Protein AF-A0A2J8NVK6-F1 (afdb_monomer)

Mean predicted aligned error: 13.84 Å

Nearest PDB structures (foldseek):
  6erq-assembly2_G  TM=9.188E-01  e=1.851E-12  Homo sapiens
  3tq6-assembly1_A  TM=9.847E-01  e=1.702E-11  Homo sapiens
  5jgh-assembly1_A  TM=8.812E-01  e=1.160E-02  Saccharomyces cerevisiae S288C
  2gzk-assembly1_A  TM=8.524E-01  e=2.021E-02  unclassified
  2yrq-assembly1_A  TM=7.818E-01  e=1.396E-02  Homo sapiens

Organism: Pan troglodytes (NCBI:txid9598)

Secondary structure (DSSP, 8-state):
--------------------------------------HHHHSPPPPPPHHHHHHHHHHHHHHHH-TTS-HHHHHHHHHHHHHHS-HHHHHHHHHHHHHHHHHHHHHHHHHHHTS-HHHHHHHHHHHHHHHHHHHHHHHHHHHHHHHHHHHHTT--

Sequence (156 aa):
MWGVLSALGRSGAELCTGCGSRLRSPFSFVYLPRWFSSVLASCPKKPVSSYLRFSKEQLPIFKAQNPDAKTTELIRRIAQRWRELPDSKKKIYQDAYRAEWQVYKEEISRFKEQLTPSQIMSLEKEIMDKHLKRKAMTKKKVRKAEDCKGKLEKSV

Foldseek 3Di:
DDDDDDDDDDDDPPDPPDDDDDPPDPDDPPPPPPDPPQLLVVAQDQDDALLRVQLVVCQVVLCVVPVPDDSVVSSVVSVVVVVVDDVVVSVVSHVVNVVVRVVNVVRNVVSVVPDDPVSVVSNVVVVVVVVVVVVVVVVVVVVVVVVVVVVVVVVD

Solvent-accessible surface area (backbone atoms only — not comparable to full-atom values): 9770 Å² total; per-residue (Å²): 135,90,76,87,83,82,91,81,86,80,92,77,89,76,77,84,83,82,77,80,93,72,85,75,73,93,76,72,88,71,77,71,74,92,71,78,82,49,67,67,77,74,48,77,71,82,70,64,50,38,66,57,48,52,47,64,64,46,48,60,58,52,37,72,79,34,74,88,56,56,66,71,58,53,52,52,53,48,54,50,53,57,69,74,47,55,65,75,64,52,44,55,36,44,52,55,30,54,55,47,46,54,55,46,52,54,51,45,49,56,54,54,73,73,47,52,73,68,54,49,53,51,36,53,49,54,51,50,53,53,48,53,51,51,52,53,53,51,51,52,52,50,51,52,51,52,55,54,49,60,50,58,69,72,74,111

Radius of gyration: 29.25 Å; Cα contacts (8 Å, |Δi|>4): 48; chains: 1; bounding box: 72×67×62 Å

Structure (mmCIF, N/CA/C/O backbone):
data_AF-A0A2J8NVK6-F1
#
_entry.id   AF-A0A2J8NVK6-F1
#
loop_
_atom_site.group_PDB
_atom_site.id
_atom_site.t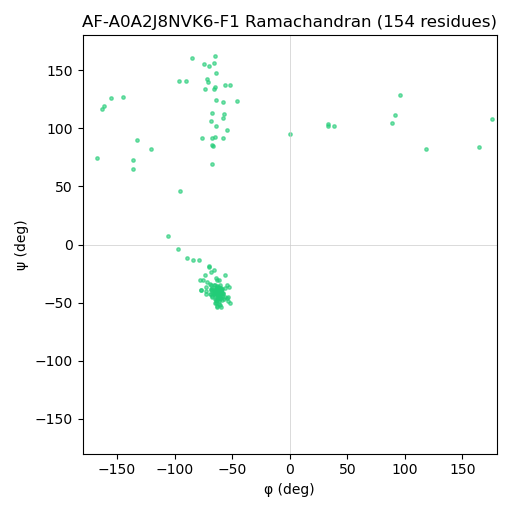ype_symbol
_atom_site.label_atom_id
_atom_site.label_alt_id
_atom_site.label_comp_id
_atom_site.label_asym_id
_atom_site.label_entity_id
_atom_site.label_seq_id
_atom_site.pdbx_PDB_ins_code
_atom_site.Cartn_x
_atom_site.Cartn_y
_atom_site.Cartn_z
_atom_site.occupancy
_atom_site.B_iso_or_equiv
_atom_site.auth_seq_id
_atom_site.auth_comp_id
_atom_site.auth_asym_id
_atom_site.auth_atom_id
_atom_site.pdbx_PDB_model_num
ATOM 1 N N . MET A 1 1 ? -54.643 23.877 -4.066 1.00 36.56 1 MET A N 1
ATOM 2 C CA . MET A 1 1 ? -55.751 23.692 -5.026 1.00 36.56 1 MET A CA 1
ATOM 3 C C . MET A 1 1 ? -55.148 23.636 -6.417 1.00 36.56 1 MET A C 1
ATOM 5 O O . MET A 1 1 ? -54.342 24.494 -6.742 1.00 36.56 1 MET A O 1
ATOM 9 N N . TRP A 1 2 ? -55.431 22.559 -7.143 1.00 32.59 2 TRP A N 1
ATOM 10 C CA . TRP A 1 2 ? -54.916 22.266 -8.481 1.00 32.59 2 TRP A CA 1
ATOM 11 C C . TRP A 1 2 ? -55.496 23.201 -9.551 1.00 32.59 2 TRP A C 1
ATOM 13 O O . TRP A 1 2 ? -56.629 23.651 -9.423 1.00 32.59 2 TRP A O 1
ATOM 23 N N . GLY A 1 3 ? -54.740 23.389 -10.630 1.00 39.84 3 GLY A N 1
ATOM 24 C CA . GLY A 1 3 ? -55.185 23.947 -11.912 1.00 39.84 3 GLY A CA 1
ATOM 25 C C . GLY A 1 3 ? -53.944 24.338 -12.711 1.00 39.84 3 GLY A C 1
ATOM 26 O O . GLY A 1 3 ? -53.391 25.405 -12.492 1.00 39.84 3 GLY A O 1
ATOM 27 N N . VAL A 1 4 ? -53.278 23.437 -13.440 1.00 43.78 4 VAL A N 1
ATOM 28 C CA . VAL A 1 4 ? -53.694 22.870 -14.737 1.00 43.78 4 VAL A CA 1
ATOM 29 C C . VAL A 1 4 ? -54.348 23.935 -15.613 1.00 43.78 4 VAL A C 1
ATOM 31 O O . VAL A 1 4 ? -55.513 24.247 -15.422 1.00 43.78 4 VAL A O 1
ATOM 34 N N . LEU A 1 5 ? -53.603 24.448 -16.590 1.00 48.16 5 LEU A N 1
ATOM 35 C CA . LEU A 1 5 ? -53.967 24.295 -17.997 1.00 48.16 5 LEU A CA 1
ATOM 36 C C . LEU A 1 5 ? -52.738 24.599 -18.860 1.00 48.16 5 LEU A C 1
ATOM 38 O O . LEU A 1 5 ? -52.178 25.692 -18.842 1.00 48.16 5 LEU A O 1
ATOM 42 N N . SER A 1 6 ? -52.298 23.581 -19.587 1.00 42.06 6 SER A N 1
ATOM 43 C CA . SER A 1 6 ? -51.327 23.699 -20.664 1.00 42.06 6 SER A CA 1
ATOM 44 C C . SER A 1 6 ? -52.025 24.075 -21.972 1.00 42.06 6 SER A C 1
ATOM 46 O O . SER A 1 6 ? -53.191 23.748 -22.170 1.00 42.06 6 SER A O 1
ATOM 48 N N . ALA A 1 7 ? -51.203 24.597 -22.884 1.00 42.28 7 ALA A N 1
ATOM 49 C CA . ALA A 1 7 ? -51.318 24.530 -24.342 1.00 42.28 7 ALA A CA 1
ATOM 50 C C . ALA A 1 7 ? -52.065 25.660 -25.069 1.00 42.28 7 ALA A C 1
ATOM 52 O O . ALA A 1 7 ? -53.282 25.774 -25.020 1.00 42.28 7 ALA A O 1
ATOM 53 N N . LEU A 1 8 ? -51.265 26.422 -25.824 1.00 48.34 8 LEU A N 1
ATOM 54 C CA . LEU A 1 8 ? -51.383 26.827 -27.238 1.00 48.34 8 LEU A CA 1
ATOM 55 C C . LEU A 1 8 ? -50.197 27.796 -27.436 1.00 48.34 8 LEU A C 1
ATOM 57 O O . LEU A 1 8 ? -50.101 28.798 -26.749 1.00 48.34 8 LEU A O 1
ATOM 61 N N . GLY A 1 9 ? -49.126 27.453 -28.147 1.00 36.62 9 GLY A N 1
ATOM 62 C CA . GLY A 1 9 ? -49.109 27.333 -29.598 1.00 36.62 9 GLY A CA 1
ATOM 63 C C . GLY A 1 9 ? -48.592 28.645 -30.213 1.00 36.62 9 GLY A C 1
ATOM 64 O O . GLY A 1 9 ? -49.149 29.697 -29.942 1.00 36.62 9 GLY A O 1
ATOM 65 N N . ARG A 1 10 ? -47.587 28.528 -31.097 1.00 41.62 10 ARG A N 1
ATOM 66 C CA . ARG A 1 10 ? -47.019 29.541 -32.021 1.00 41.62 10 ARG A CA 1
ATOM 67 C C . ARG A 1 10 ? -45.870 30.427 -31.518 1.00 41.62 10 ARG A C 1
ATOM 69 O O . ARG A 1 10 ? -46.051 31.420 -30.834 1.00 41.62 10 ARG A O 1
ATOM 76 N N . SER A 1 11 ? -44.678 30.074 -32.009 1.00 48.62 11 SER A N 1
ATOM 77 C CA . SER A 1 11 ? -43.903 30.884 -32.966 1.00 48.62 11 SER A CA 1
ATOM 78 C C . SER A 1 11 ? -44.045 32.402 -32.833 1.00 48.62 11 SER A C 1
ATOM 80 O O . SER A 1 11 ? -44.980 32.991 -33.370 1.00 48.62 11 SER A O 1
ATOM 82 N N . GLY A 1 12 ? -43.024 33.022 -32.254 1.00 39.31 12 GLY A N 1
ATOM 83 C CA . GLY A 1 12 ? -42.809 34.460 -32.298 1.00 39.31 12 GLY A CA 1
ATOM 84 C C . GLY A 1 12 ? -41.403 34.768 -31.814 1.00 39.31 12 GLY A C 1
ATOM 85 O O . GLY A 1 12 ? -41.216 35.176 -30.674 1.00 39.31 12 GLY A O 1
ATOM 86 N N . ALA A 1 13 ? -40.403 34.494 -32.655 1.00 44.81 13 ALA A N 1
ATOM 87 C CA . ALA A 1 13 ? -39.076 35.066 -32.485 1.00 44.81 13 ALA A CA 1
ATOM 88 C C . ALA A 1 13 ? -39.189 36.576 -32.741 1.00 44.81 13 ALA A C 1
ATOM 90 O O . ALA A 1 13 ? -39.015 37.040 -33.864 1.00 44.81 13 ALA A O 1
ATOM 91 N N . GLU A 1 14 ? -39.547 37.325 -31.701 1.00 42.19 14 GLU A N 1
ATOM 92 C CA . GLU A 1 14 ? -39.380 38.773 -31.660 1.00 42.19 14 GLU A CA 1
ATOM 93 C C . GLU A 1 14 ? -37.880 39.064 -31.593 1.00 42.19 14 GLU A C 1
ATOM 95 O O . GLU A 1 14 ? -37.183 38.813 -30.606 1.00 42.19 14 GLU A O 1
ATOM 100 N N . LEU A 1 15 ? -37.380 39.525 -32.733 1.00 42.91 15 LEU A N 1
ATOM 101 C CA . LEU A 1 15 ? -36.052 40.065 -32.926 1.00 42.91 15 LEU A CA 1
ATOM 102 C C . LEU A 1 15 ? -35.924 41.345 -32.095 1.00 42.91 15 LEU A C 1
ATOM 104 O O . LEU A 1 15 ? -36.359 42.411 -32.521 1.00 42.91 15 LEU A O 1
ATOM 108 N N . CYS A 1 16 ? -35.261 41.269 -30.942 1.00 35.62 16 CYS A N 1
ATOM 109 C CA . CYS A 1 16 ? -34.697 42.461 -30.315 1.00 35.62 16 CYS A CA 1
ATOM 110 C C . CYS A 1 16 ? -33.547 42.978 -31.190 1.00 35.62 16 CYS A C 1
ATOM 112 O O . CYS A 1 16 ? -32.392 42.566 -31.063 1.00 35.62 16 CYS A O 1
ATOM 114 N N . THR A 1 17 ? -33.875 43.890 -32.101 1.00 46.19 17 THR A N 1
ATOM 115 C CA . THR A 1 17 ? -32.910 44.747 -32.781 1.00 46.19 17 THR A CA 1
ATOM 116 C C . THR A 1 17 ? -32.312 45.721 -31.771 1.00 46.19 17 THR A C 1
ATOM 118 O O . THR A 1 17 ? -33.001 46.611 -31.281 1.00 46.19 17 THR A O 1
ATOM 121 N N . GLY A 1 18 ? -31.015 45.575 -31.496 1.00 39.72 18 GLY A N 1
ATOM 122 C CA . GLY A 1 18 ? -30.203 46.650 -30.926 1.00 39.72 18 GLY A CA 1
ATOM 123 C C . GLY A 1 18 ? -29.585 46.363 -29.562 1.00 39.72 18 GLY A C 1
ATOM 124 O O . GLY A 1 18 ? -30.050 46.870 -28.552 1.00 39.72 18 GLY A O 1
ATOM 125 N N . CYS A 1 19 ? -28.448 45.662 -29.542 1.00 39.50 19 CYS A N 1
ATOM 126 C CA . CYS A 1 19 ? -27.320 46.087 -28.710 1.00 39.50 19 CYS A CA 1
ATOM 127 C C . CYS A 1 19 ? -26.012 45.429 -29.173 1.00 39.50 19 CYS A C 1
ATOM 129 O O . CYS A 1 19 ? -25.884 44.208 -29.175 1.00 39.50 19 CYS A O 1
ATOM 131 N N . GLY A 1 20 ? -25.062 46.280 -29.563 1.00 40.84 20 GLY A N 1
ATOM 132 C CA . GLY A 1 20 ? -23.612 46.107 -29.462 1.00 40.84 20 GLY A CA 1
ATOM 133 C C . GLY A 1 20 ? -23.026 44.703 -29.609 1.00 40.84 20 GLY A C 1
ATOM 134 O O . GLY A 1 20 ? -22.950 43.935 -28.654 1.00 40.84 20 GLY A O 1
ATOM 135 N N . SER A 1 21 ? -22.481 44.447 -30.797 1.00 54.09 21 SER A N 1
ATOM 136 C CA . SER A 1 21 ? -21.268 43.660 -31.047 1.00 54.09 21 SER A CA 1
ATOM 137 C C . SER A 1 21 ? -20.565 43.076 -29.807 1.00 54.09 21 SER A C 1
ATOM 139 O O . SER A 1 21 ? -19.666 43.679 -29.220 1.00 54.09 21 SER A O 1
ATOM 141 N N . ARG A 1 22 ? -20.886 41.824 -29.489 1.00 46.31 22 ARG A N 1
ATOM 142 C CA . ARG A 1 22 ? -19.900 40.853 -29.008 1.00 46.31 22 ARG A CA 1
ATOM 143 C C . ARG A 1 22 ? -20.116 39.572 -29.793 1.00 46.31 22 ARG A C 1
ATOM 145 O O . ARG A 1 22 ? -20.905 38.716 -29.410 1.00 46.31 22 ARG A O 1
ATOM 152 N N . LEU A 1 23 ? -19.423 39.475 -30.926 1.00 52.03 23 LEU A N 1
ATOM 153 C CA . LEU A 1 23 ? -19.246 38.223 -31.651 1.00 52.03 23 LEU A CA 1
ATOM 154 C C . LEU A 1 23 ? -18.660 37.199 -30.672 1.00 52.03 23 LEU A C 1
ATOM 156 O O . LEU A 1 23 ? -17.462 37.201 -30.392 1.00 52.03 23 LEU A O 1
ATOM 160 N N . ARG A 1 24 ? -19.505 36.333 -30.109 1.00 51.69 24 ARG A N 1
ATOM 161 C CA . ARG A 1 24 ? -19.035 35.129 -29.435 1.00 51.69 24 ARG A CA 1
ATOM 162 C C . ARG A 1 24 ? -18.655 34.148 -30.532 1.00 51.69 24 ARG A C 1
ATOM 164 O O . ARG A 1 24 ? -19.504 33.431 -31.047 1.00 51.69 24 ARG A O 1
ATOM 171 N N . SER A 1 25 ? -17.381 34.200 -30.915 1.00 50.09 25 SER A N 1
ATOM 172 C CA . SER A 1 25 ? -16.761 33.266 -31.853 1.00 50.09 25 SER A CA 1
ATOM 173 C C . SER A 1 25 ? -17.152 31.819 -31.504 1.00 50.09 25 SER A C 1
ATOM 175 O O . SER A 1 25 ? -16.919 31.396 -30.365 1.00 50.09 25 SER A O 1
ATOM 177 N N . PRO A 1 26 ? -17.742 31.055 -32.440 1.00 63.38 26 PRO A N 1
ATOM 178 C CA . PRO A 1 26 ? -18.121 29.666 -32.236 1.00 63.38 26 PRO A CA 1
ATOM 179 C C . PRO A 1 26 ? -17.030 28.719 -32.761 1.00 63.38 26 PRO A C 1
ATOM 181 O O . PRO A 1 26 ? -17.324 27.774 -33.468 1.00 63.38 26 PRO A O 1
ATOM 184 N N . PHE A 1 27 ? -15.757 28.961 -32.458 1.00 43.25 27 PHE A N 1
ATOM 185 C CA . PHE A 1 27 ? -14.636 28.083 -32.825 1.00 43.25 27 PHE A CA 1
ATOM 186 C C . PHE A 1 27 ? -13.519 28.353 -31.806 1.00 43.25 27 PHE A C 1
ATOM 188 O O . PHE A 1 27 ? -13.165 29.503 -31.589 1.00 43.25 27 PHE A O 1
ATOM 195 N N . SER A 1 28 ? -12.924 27.423 -31.071 1.00 49.72 28 SER A N 1
ATOM 196 C CA . SER A 1 28 ? -12.983 25.972 -31.041 1.00 49.72 28 SER A CA 1
ATOM 197 C C . SER A 1 28 ? -12.847 25.561 -29.574 1.00 49.72 28 SER A C 1
ATOM 199 O O . SER A 1 28 ? -11.873 25.942 -28.918 1.00 49.72 28 SER A O 1
ATOM 201 N N . PHE A 1 29 ? -13.765 24.747 -29.054 1.00 51.19 29 PHE A N 1
ATOM 202 C CA . PHE A 1 29 ? -13.403 23.870 -27.945 1.00 51.19 29 PHE A CA 1
ATOM 203 C C . PHE A 1 29 ? -12.408 22.876 -28.542 1.00 51.19 29 PHE A C 1
ATOM 205 O O . PHE A 1 29 ? -12.799 21.834 -29.064 1.00 51.19 29 PHE A O 1
ATOM 212 N N . VAL A 1 30 ? -11.129 23.269 -28.597 1.00 54.47 30 VAL A N 1
ATOM 213 C CA . VAL A 1 30 ? -10.048 22.346 -28.918 1.00 54.47 30 VAL A CA 1
ATOM 214 C C . VAL A 1 30 ? -10.185 21.282 -27.855 1.00 54.47 30 VAL A C 1
ATOM 216 O O . VAL A 1 30 ? -9.992 21.546 -26.667 1.00 54.47 30 VAL A O 1
ATOM 219 N N . TYR A 1 31 ? -10.636 20.115 -28.287 1.00 61.12 31 TYR A N 1
ATOM 220 C CA . TYR A 1 31 ? -10.645 18.915 -27.491 1.00 61.12 31 TYR A CA 1
ATOM 221 C C . TYR A 1 31 ? -9.188 18.696 -27.097 1.00 61.12 31 TYR A C 1
ATOM 223 O O . TYR A 1 3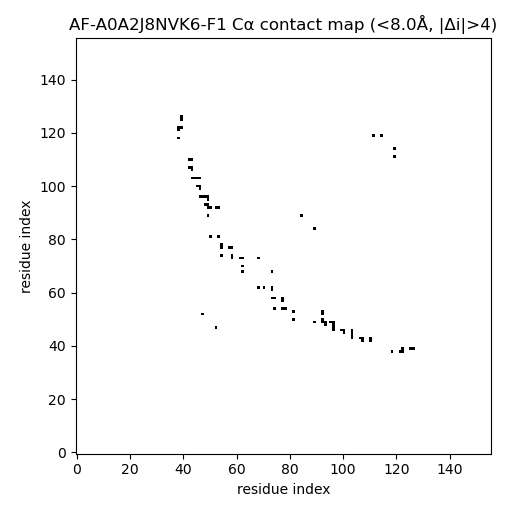1 ? -8.415 18.159 -27.885 1.00 61.12 31 TYR A O 1
ATOM 231 N N . LEU A 1 32 ? -8.777 19.226 -25.938 1.00 50.31 32 LEU A N 1
ATOM 232 C CA . LEU A 1 32 ? -7.454 18.973 -25.394 1.00 50.31 32 LEU A CA 1
ATOM 233 C C . LEU A 1 32 ? -7.376 17.456 -25.271 1.00 50.31 32 LEU A C 1
ATOM 235 O O . LEU A 1 32 ? -8.137 16.883 -24.480 1.00 50.31 32 LEU A O 1
ATOM 239 N N . PRO A 1 33 ? -6.519 16.786 -26.061 1.00 53.06 33 PRO A N 1
ATOM 240 C CA . PRO A 1 33 ? -6.370 15.358 -25.941 1.00 53.06 33 PRO A CA 1
ATOM 241 C C . PRO A 1 33 ? -5.964 15.113 -24.499 1.00 53.06 33 PRO A C 1
ATOM 243 O O . PRO A 1 33 ? -4.975 15.663 -24.008 1.00 53.06 33 PRO A O 1
ATOM 246 N N . ARG A 1 34 ? -6.757 14.310 -23.795 1.00 57.72 34 ARG A N 1
ATOM 247 C CA . ARG A 1 34 ? -6.398 13.762 -22.493 1.00 57.72 34 ARG A CA 1
ATOM 248 C C . ARG A 1 34 ? -5.245 12.782 -22.718 1.00 57.72 34 ARG A C 1
ATOM 250 O O . ARG A 1 34 ? -5.443 11.577 -22.650 1.00 57.72 34 ARG A O 1
ATOM 257 N N . TRP A 1 35 ? -4.070 13.284 -23.080 1.00 56.06 35 TRP A N 1
ATOM 258 C CA . TRP A 1 35 ? -2.951 12.470 -23.532 1.00 56.06 35 TRP A CA 1
ATOM 259 C C . TRP A 1 35 ? -1.650 12.936 -22.897 1.00 56.06 35 TRP A C 1
ATOM 261 O O . TRP A 1 35 ? -0.711 13.377 -23.543 1.00 56.06 35 TRP A O 1
ATOM 271 N N . PHE A 1 36 ? -1.591 12.777 -21.584 1.00 48.97 36 PHE A N 1
ATOM 272 C CA . PHE A 1 36 ? -0.359 12.296 -20.983 1.00 48.97 36 PHE A CA 1
ATOM 273 C C . PHE A 1 36 ? -0.709 11.006 -20.258 1.00 48.97 36 PHE A C 1
ATOM 275 O O . PHE A 1 36 ? -0.984 10.991 -19.059 1.00 48.97 36 PHE A O 1
ATOM 282 N N . SER A 1 37 ? -0.763 9.912 -21.018 1.00 60.97 37 SER A N 1
ATOM 283 C CA . SER A 1 37 ? -0.674 8.573 -20.444 1.00 60.97 37 SER A CA 1
ATOM 284 C C . SER A 1 37 ? 0.726 8.457 -19.848 1.00 60.97 37 SER A C 1
ATOM 286 O O . SER A 1 37 ? 1.687 8.198 -20.568 1.00 60.97 37 SER A O 1
ATOM 288 N N . SER A 1 38 ? 0.882 8.772 -18.560 1.00 75.81 38 SER A N 1
ATOM 289 C CA . SER A 1 38 ? 2.191 8.676 -17.920 1.00 75.81 38 SER A CA 1
ATOM 290 C C . SER A 1 38 ? 2.575 7.207 -17.751 1.00 75.81 38 SER A C 1
ATOM 292 O O . SER A 1 38 ? 1.737 6.377 -17.399 1.00 75.81 38 SER A O 1
ATOM 294 N N . VAL A 1 39 ? 3.848 6.877 -17.986 1.00 80.62 39 VAL A N 1
ATOM 295 C CA . VAL A 1 39 ? 4.391 5.509 -17.836 1.00 80.62 39 VAL A CA 1
ATOM 296 C C . VAL A 1 39 ? 4.154 4.971 -16.417 1.00 80.62 39 VAL A C 1
ATOM 298 O O . VAL A 1 39 ? 3.998 3.774 -16.194 1.00 80.62 39 VAL A O 1
ATOM 301 N N . LEU A 1 40 ? 4.041 5.859 -15.427 1.00 82.25 40 LEU A N 1
ATOM 302 C CA . LEU A 1 40 ? 3.707 5.482 -14.058 1.00 82.25 40 LEU A CA 1
ATOM 303 C C . LEU A 1 40 ? 2.265 4.975 -13.887 1.00 82.25 40 LEU A C 1
ATOM 305 O O . LEU A 1 40 ? 1.993 4.256 -12.928 1.00 82.25 40 LEU A O 1
ATOM 309 N N . ALA A 1 41 ? 1.337 5.338 -14.775 1.00 84.25 41 ALA A N 1
ATOM 310 C CA . ALA A 1 41 ? -0.035 4.837 -14.737 1.00 84.25 41 ALA A CA 1
ATOM 311 C C . ALA A 1 41 ? -0.147 3.389 -15.246 1.00 84.25 41 ALA A C 1
ATOM 313 O O . ALA A 1 41 ? -1.007 2.656 -14.763 1.00 84.25 41 ALA A O 1
ATOM 314 N N . SER A 1 42 ? 0.723 2.980 -16.177 1.00 84.75 42 SER A N 1
ATOM 315 C CA . SER A 1 42 ? 0.798 1.608 -16.702 1.00 84.75 42 SER A CA 1
ATOM 316 C C . SER A 1 42 ? 1.727 0.691 -15.899 1.00 84.75 42 SER A C 1
ATOM 318 O O . SER A 1 42 ? 1.688 -0.521 -16.081 1.00 84.75 42 SER A O 1
ATOM 320 N N . CYS A 1 43 ? 2.529 1.246 -14.985 1.00 88.06 43 CYS A N 1
ATOM 321 C CA . CYS A 1 43 ? 3.424 0.480 -14.123 1.00 88.06 43 CYS A CA 1
ATOM 322 C C . CYS A 1 43 ? 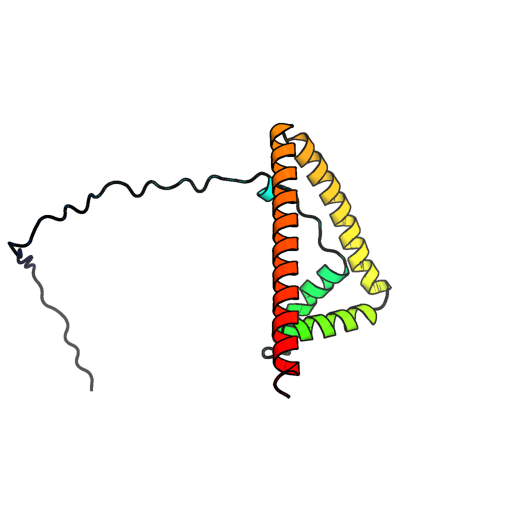2.636 -0.452 -13.174 1.00 88.06 43 CYS A C 1
ATOM 324 O O . CYS A 1 43 ? 1.795 0.042 -12.405 1.00 88.06 43 CYS A O 1
ATOM 326 N N . PRO A 1 44 ? 2.916 -1.775 -13.174 1.00 90.62 44 PRO A N 1
ATOM 327 C CA . PRO A 1 44 ? 2.309 -2.722 -12.246 1.00 90.62 44 PRO A CA 1
ATOM 328 C C . PRO A 1 44 ? 2.449 -2.248 -10.798 1.00 90.62 44 PRO A C 1
ATOM 330 O O . PRO A 1 44 ? 3.499 -1.762 -10.366 1.00 90.62 44 PRO A O 1
ATOM 333 N N . LYS A 1 45 ? 1.377 -2.381 -10.014 1.00 91.00 45 LYS A N 1
ATOM 334 C CA . LYS A 1 45 ? 1.348 -1.933 -8.615 1.00 91.00 45 LYS A CA 1
ATOM 335 C C . LYS A 1 45 ? 1.655 -3.104 -7.697 1.00 91.00 45 LYS A C 1
ATOM 337 O O . LYS A 1 45 ? 1.153 -4.202 -7.896 1.00 91.00 45 LYS A O 1
ATOM 342 N N . LYS A 1 46 ? 2.427 -2.839 -6.642 1.00 92.38 46 LYS A N 1
ATOM 343 C CA . LYS A 1 46 ? 2.736 -3.844 -5.618 1.00 92.38 46 LYS A CA 1
ATOM 344 C C . LYS A 1 46 ? 1.442 -4.419 -5.018 1.00 92.38 46 LYS A C 1
ATOM 346 O O . LYS A 1 46 ? 0.539 -3.629 -4.710 1.00 92.38 46 LYS A O 1
ATOM 351 N N . PRO A 1 47 ? 1.366 -5.743 -4.800 1.00 94.50 47 PRO A N 1
ATOM 352 C CA . PRO A 1 47 ? 0.205 -6.364 -4.186 1.00 94.50 47 PRO A CA 1
ATOM 353 C C . PRO A 1 47 ? 0.042 -5.905 -2.736 1.00 94.50 47 PRO A C 1
ATOM 355 O O . PRO A 1 47 ? 0.984 -5.450 -2.077 1.00 94.50 47 PRO A O 1
ATOM 358 N N . VAL A 1 48 ? -1.188 -6.000 -2.240 1.00 93.25 48 VAL A N 1
ATOM 359 C CA . VAL A 1 48 ? -1.532 -5.581 -0.879 1.00 93.25 48 VAL A CA 1
ATOM 360 C C . VAL A 1 48 ? -0.991 -6.580 0.141 1.00 93.25 48 VAL A C 1
ATOM 362 O O . VAL A 1 48 ? -1.163 -7.784 -0.012 1.00 93.25 48 VAL A O 1
ATOM 365 N N . SER A 1 49 ? -0.354 -6.084 1.205 1.00 94.31 49 SER A N 1
ATOM 366 C CA . SER A 1 49 ? 0.163 -6.944 2.275 1.00 94.31 49 SER A CA 1
ATOM 367 C C . SER A 1 49 ? -0.960 -7.672 3.023 1.00 94.31 49 SER A C 1
ATOM 369 O O . SER A 1 49 ? -2.118 -7.254 2.992 1.00 94.31 49 SER A O 1
ATOM 371 N N . SER A 1 50 ? -0.607 -8.735 3.751 1.00 95.44 50 SER A N 1
ATOM 372 C CA . SER A 1 50 ? -1.551 -9.580 4.500 1.00 95.44 50 SER A CA 1
ATOM 373 C C . SER A 1 50 ? -2.487 -8.789 5.425 1.00 95.44 50 SER A C 1
ATOM 375 O O . SER A 1 50 ? -3.705 -8.928 5.335 1.00 95.44 50 SER A O 1
ATOM 377 N N . TYR A 1 51 ? -1.937 -7.897 6.257 1.00 94.88 51 TYR A N 1
ATOM 378 C CA . TYR A 1 51 ? -2.739 -7.032 7.128 1.00 94.88 51 TYR A CA 1
ATOM 379 C C . TYR A 1 51 ? -3.622 -6.065 6.333 1.00 94.88 51 TYR A C 1
ATOM 381 O O . TYR A 1 51 ? -4.777 -5.853 6.689 1.00 94.88 51 TYR A O 1
ATOM 389 N N . LEU A 1 52 ? -3.101 -5.468 5.257 1.00 95.56 52 LEU A N 1
ATOM 390 C CA . LEU A 1 52 ? -3.866 -4.498 4.477 1.00 95.56 52 LEU A CA 1
ATOM 391 C C . LEU A 1 52 ? -5.028 -5.170 3.734 1.00 95.56 52 LEU A C 1
ATOM 393 O O . LEU A 1 52 ? -6.101 -4.579 3.631 1.00 95.56 52 LEU A O 1
ATOM 397 N N . ARG A 1 53 ? -4.838 -6.414 3.277 1.00 95.56 53 ARG A N 1
ATOM 398 C CA . ARG A 1 53 ? -5.900 -7.268 2.732 1.00 95.56 53 ARG A CA 1
ATOM 399 C C . ARG A 1 53 ? -6.995 -7.507 3.769 1.00 95.56 53 ARG A C 1
ATOM 401 O O . ARG A 1 53 ? -8.143 -7.166 3.501 1.00 95.56 53 ARG A O 1
ATOM 408 N N . PHE A 1 54 ? -6.629 -7.987 4.958 1.00 95.50 54 PHE A N 1
ATOM 409 C CA . PHE A 1 54 ? -7.571 -8.171 6.066 1.00 95.50 54 PHE A CA 1
ATOM 410 C C . PHE A 1 54 ? -8.292 -6.864 6.426 1.00 95.50 54 PHE A C 1
ATOM 412 O O . PHE A 1 54 ? -9.510 -6.827 6.558 1.00 95.50 54 PHE A O 1
ATOM 419 N N . SER A 1 55 ? -7.556 -5.756 6.524 1.00 96.12 55 SER A N 1
ATOM 420 C CA . SER A 1 55 ? -8.129 -4.458 6.873 1.00 96.12 55 SER A CA 1
ATOM 421 C C . SER A 1 55 ? -9.134 -3.967 5.834 1.00 96.12 55 SER A C 1
ATOM 423 O O . SER A 1 55 ? -10.192 -3.464 6.204 1.00 96.12 55 SER A O 1
ATOM 425 N N . LYS A 1 56 ? -8.838 -4.158 4.544 1.00 95.50 56 LYS A N 1
ATOM 426 C CA . LYS A 1 56 ? -9.733 -3.803 3.438 1.00 95.50 56 LYS A CA 1
ATOM 427 C C . LYS A 1 56 ? -11.038 -4.603 3.474 1.00 95.50 56 LYS A C 1
ATOM 429 O O . LYS A 1 56 ? -12.082 -4.040 3.165 1.00 95.50 56 LYS A O 1
ATOM 434 N N . GLU A 1 57 ? -10.976 -5.878 3.849 1.00 94.94 57 GLU A N 1
ATOM 435 C CA . GLU A 1 57 ? -12.142 -6.760 3.975 1.00 94.94 57 GLU A CA 1
ATOM 436 C C . GLU A 1 57 ? -12.995 -6.425 5.207 1.00 94.94 57 GLU A C 1
ATOM 438 O O . GLU A 1 57 ? -14.217 -6.354 5.122 1.00 94.94 57 GLU A O 1
ATOM 443 N N . GLN A 1 58 ? -12.359 -6.158 6.349 1.00 95.56 58 GLN A N 1
ATOM 444 C CA . GLN A 1 58 ? -13.064 -5.903 7.608 1.00 95.56 58 GLN A CA 1
ATOM 445 C C . GLN A 1 58 ? -13.649 -4.492 7.702 1.00 95.56 58 GLN A C 1
ATOM 447 O O . GLN A 1 58 ? -14.683 -4.290 8.335 1.00 95.56 58 GLN A O 1
ATOM 452 N N . LEU A 1 59 ? -13.017 -3.497 7.073 1.00 94.94 59 LEU A N 1
ATOM 453 C CA . LEU A 1 59 ? -13.466 -2.108 7.139 1.00 94.94 59 LEU A CA 1
ATOM 454 C C . LEU A 1 59 ? -14.944 -1.892 6.756 1.00 94.94 59 LEU A C 1
ATOM 456 O O . LEU A 1 59 ? -15.630 -1.225 7.532 1.00 94.94 59 LEU A O 1
ATOM 460 N N . PRO A 1 60 ? -15.472 -2.417 5.630 1.00 96.06 60 PRO A N 1
ATOM 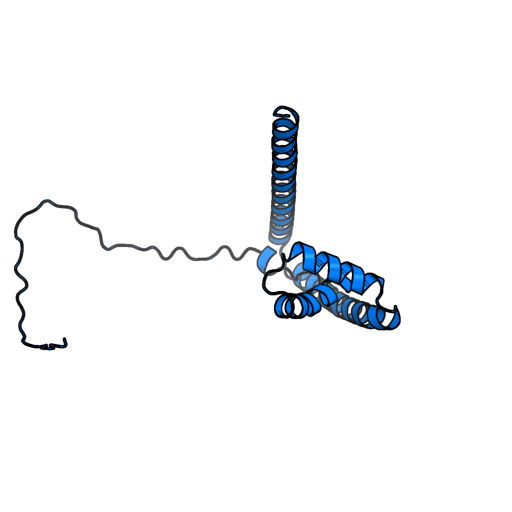461 C CA . PRO A 1 60 ? -16.888 -2.257 5.293 1.00 96.06 60 PRO A CA 1
ATOM 462 C C . PRO A 1 60 ? -17.819 -2.919 6.315 1.00 96.06 60 PRO A C 1
ATOM 464 O O . PRO A 1 60 ? -18.852 -2.343 6.639 1.00 96.06 60 PRO A O 1
ATOM 467 N N . ILE A 1 61 ? -17.434 -4.065 6.888 1.00 95.88 61 ILE A N 1
ATOM 468 C CA . ILE A 1 61 ? -18.220 -4.769 7.914 1.00 95.88 61 ILE A CA 1
ATOM 469 C C . ILE A 1 61 ? -18.325 -3.903 9.175 1.00 95.88 61 ILE A C 1
ATOM 471 O O . ILE A 1 61 ? -19.413 -3.646 9.687 1.00 95.88 61 ILE A O 1
ATOM 475 N N . PHE A 1 62 ? -17.192 -3.374 9.637 1.00 94.62 62 PHE A N 1
ATOM 476 C CA . PHE A 1 62 ? -17.141 -2.483 10.794 1.00 94.62 62 PHE A CA 1
ATOM 477 C C . PHE A 1 62 ? -17.881 -1.166 10.547 1.00 94.62 62 PHE A C 1
ATOM 479 O O . PHE A 1 62 ? -18.488 -0.626 11.472 1.00 94.62 62 PHE A O 1
ATOM 486 N N . LYS A 1 63 ? -17.843 -0.655 9.310 1.00 94.94 63 LYS A N 1
ATOM 487 C CA . LYS A 1 63 ? -18.543 0.571 8.920 1.00 94.94 63 LYS A CA 1
ATOM 488 C C . LYS A 1 63 ? -20.054 0.367 8.834 1.00 94.94 63 LYS A C 1
ATOM 490 O O . LYS A 1 63 ? -20.782 1.263 9.237 1.00 94.94 63 LYS A O 1
ATOM 495 N N . ALA A 1 64 ? -20.515 -0.798 8.383 1.00 95.31 64 ALA A N 1
ATOM 496 C CA . ALA A 1 64 ? -21.932 -1.156 8.396 1.00 95.31 64 ALA A CA 1
ATOM 497 C C . ALA A 1 64 ? -22.471 -1.294 9.829 1.00 95.31 64 ALA A C 1
ATOM 499 O O . ALA A 1 64 ? -23.570 -0.838 10.117 1.00 95.31 64 ALA A O 1
ATOM 500 N N . GLN A 1 65 ? -21.675 -1.857 10.743 1.00 94.69 65 GLN A N 1
ATOM 501 C CA . GLN A 1 65 ? -22.037 -1.960 12.163 1.00 94.69 65 GLN A CA 1
ATOM 502 C C . GLN A 1 65 ? -21.962 -0.619 12.908 1.00 94.69 65 GLN A C 1
ATOM 504 O O . GLN A 1 65 ? -22.617 -0.443 13.927 1.00 94.69 65 GLN A O 1
ATOM 509 N N . ASN A 1 66 ? -21.133 0.317 12.435 1.00 92.12 66 ASN A N 1
ATOM 510 C CA . ASN A 1 66 ? -20.904 1.612 13.075 1.00 92.12 66 ASN A CA 1
ATOM 511 C C . ASN A 1 66 ? -20.900 2.730 12.013 1.00 92.12 66 ASN A C 1
ATOM 513 O O . ASN A 1 66 ? -19.828 3.268 11.688 1.00 92.12 66 ASN A O 1
ATOM 517 N N . PRO A 1 67 ? -22.069 3.089 11.448 1.00 92.69 67 PRO A N 1
ATOM 518 C CA . PRO A 1 67 ? -22.153 4.075 10.371 1.00 92.69 67 PRO A CA 1
ATOM 519 C C . PRO A 1 67 ? -21.614 5.449 10.798 1.00 92.69 67 PRO A C 1
ATOM 521 O O . PRO A 1 67 ? -20.896 6.086 10.022 1.00 92.69 67 PRO A O 1
ATOM 524 N N . ASP A 1 68 ? -21.815 5.839 12.058 1.00 93.38 68 ASP A N 1
ATOM 525 C CA . ASP A 1 68 ? -21.406 7.148 12.592 1.00 93.38 68 ASP A CA 1
ATOM 526 C C . ASP A 1 68 ? -19.939 7.200 13.048 1.00 93.38 68 ASP A C 1
ATOM 528 O O . ASP A 1 68 ? -19.362 8.272 13.252 1.00 93.38 68 ASP A O 1
ATOM 532 N N . ALA A 1 69 ? -19.283 6.044 13.185 1.00 93.19 69 ALA A N 1
ATOM 533 C CA . ALA A 1 69 ? -17.913 5.992 13.671 1.00 93.19 69 ALA A CA 1
ATOM 534 C C . ALA A 1 69 ? -16.907 6.515 12.634 1.00 93.19 69 ALA A C 1
ATOM 536 O O . ALA A 1 69 ? -16.984 6.252 11.424 1.00 93.19 69 ALA A O 1
ATOM 537 N N . LYS A 1 70 ? -15.887 7.219 13.135 1.00 95.06 70 LYS A N 1
ATOM 538 C CA . LYS A 1 70 ? -14.756 7.690 12.329 1.00 95.06 70 LYS A CA 1
ATOM 539 C C . LYS A 1 70 ? -13.945 6.499 11.823 1.00 95.06 70 LYS A C 1
ATOM 541 O O . LYS A 1 70 ? -13.556 5.629 12.599 1.00 95.06 70 LYS A O 1
ATOM 546 N N . THR A 1 71 ? -13.589 6.511 10.540 1.00 93.31 71 THR A N 1
ATOM 547 C CA . THR A 1 71 ? -12.779 5.458 9.902 1.00 93.31 71 THR A CA 1
ATOM 548 C C . THR A 1 71 ? -11.477 5.181 10.658 1.00 93.31 71 THR A C 1
ATOM 550 O O . THR A 1 71 ? -11.066 4.034 10.774 1.00 93.31 71 THR A O 1
ATOM 553 N N . THR A 1 72 ? -10.843 6.211 11.224 1.00 94.69 72 THR A N 1
ATOM 554 C CA . THR A 1 72 ? -9.616 6.072 12.025 1.00 94.69 72 THR A CA 1
ATOM 555 C C . THR A 1 72 ? -9.798 5.175 13.248 1.00 94.69 72 THR A C 1
ATOM 557 O O . THR A 1 72 ? -8.908 4.390 13.561 1.00 94.69 72 THR A O 1
ATOM 560 N N . GLU A 1 73 ? -10.949 5.265 13.916 1.00 94.69 73 GLU A N 1
ATOM 561 C CA . GLU A 1 73 ? -11.273 4.439 15.081 1.00 94.69 73 GLU A CA 1
ATOM 562 C C . GLU A 1 73 ? -11.574 2.996 14.660 1.00 94.69 73 GLU A C 1
ATOM 564 O O . GLU A 1 73 ? -11.077 2.048 15.264 1.00 94.69 73 GLU A O 1
ATOM 569 N N . LEU A 1 74 ? -12.290 2.813 13.548 1.00 95.50 74 LEU A N 1
ATOM 570 C CA . LEU A 1 74 ? -12.553 1.483 12.993 1.00 95.50 74 LEU A CA 1
ATOM 571 C C . LEU A 1 74 ? -11.257 0.762 12.606 1.00 95.50 74 LEU A C 1
ATOM 573 O O . LEU A 1 74 ? -11.057 -0.393 12.973 1.00 95.50 74 LEU A O 1
ATOM 577 N N . ILE A 1 75 ? -10.335 1.457 11.934 1.00 95.94 75 ILE A N 1
ATOM 578 C CA . ILE A 1 75 ? -9.021 0.906 11.577 1.00 95.94 75 ILE A CA 1
ATOM 579 C C . ILE A 1 75 ? -8.216 0.538 12.829 1.00 95.94 75 ILE A C 1
ATOM 581 O O . ILE A 1 75 ? -7.539 -0.489 12.826 1.00 95.94 75 ILE A O 1
ATOM 585 N N . ARG A 1 76 ? -8.312 1.319 13.914 1.00 96.06 76 ARG A N 1
ATOM 586 C CA . ARG A 1 76 ? -7.662 0.996 15.193 1.00 96.06 76 ARG A CA 1
ATOM 587 C C . ARG A 1 76 ? -8.177 -0.326 15.767 1.00 96.06 76 ARG A C 1
ATOM 589 O O . ARG A 1 76 ? -7.373 -1.182 16.130 1.00 96.06 76 ARG A O 1
ATOM 596 N N . ARG A 1 77 ? -9.498 -0.521 15.783 1.00 95.19 77 ARG A N 1
ATOM 597 C CA . ARG A 1 77 ? -10.136 -1.767 16.247 1.00 95.19 77 ARG A CA 1
ATOM 598 C C . ARG A 1 77 ? -9.782 -2.960 15.3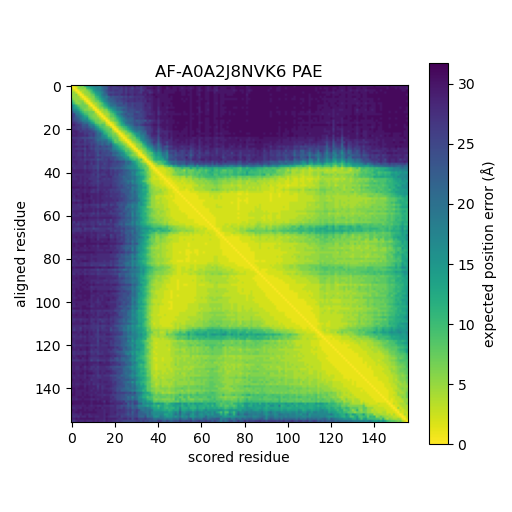59 1.00 95.19 77 ARG A C 1
ATOM 600 O O . ARG A 1 77 ? -9.477 -4.035 15.863 1.00 95.19 77 ARG A O 1
ATOM 607 N N . ILE A 1 78 ? -9.745 -2.770 14.042 1.00 96.38 78 ILE A N 1
ATOM 608 C CA . ILE A 1 78 ? -9.327 -3.804 13.082 1.00 96.38 78 ILE A CA 1
ATOM 609 C C . ILE A 1 78 ? -7.861 -4.199 13.301 1.00 96.38 78 ILE A C 1
ATOM 611 O O . ILE A 1 78 ? -7.532 -5.385 13.283 1.00 96.38 78 ILE A O 1
ATOM 615 N N . ALA A 1 79 ? -6.977 -3.230 13.551 1.00 96.44 79 ALA A N 1
ATOM 616 C CA . ALA A 1 79 ? -5.576 -3.500 13.867 1.00 96.44 79 ALA A CA 1
ATOM 617 C C . ALA A 1 79 ? -5.431 -4.340 15.142 1.00 96.44 79 ALA A C 1
ATOM 619 O O . ALA A 1 79 ? -4.593 -5.239 15.190 1.00 96.44 79 ALA A O 1
ATOM 620 N N . GLN A 1 80 ? -6.254 -4.069 16.156 1.00 96.31 80 GLN A N 1
ATOM 621 C CA . GLN A 1 80 ? -6.301 -4.869 17.375 1.00 96.31 80 GLN A CA 1
ATOM 622 C C . GLN A 1 80 ? -6.769 -6.304 17.084 1.00 96.31 80 GLN A C 1
ATOM 624 O O . GLN A 1 80 ? -6.051 -7.246 17.412 1.00 96.31 80 GLN A O 1
ATOM 629 N N . ARG A 1 81 ? -7.886 -6.473 16.362 1.00 95.12 81 ARG A N 1
ATOM 630 C CA . ARG A 1 81 ? -8.387 -7.797 15.947 1.00 95.12 81 ARG A CA 1
ATOM 631 C C . ARG A 1 81 ? -7.358 -8.594 15.153 1.00 95.12 81 ARG A C 1
ATOM 633 O O . ARG A 1 81 ? -7.253 -9.801 15.326 1.00 95.12 81 ARG A O 1
ATOM 640 N N . TRP A 1 82 ? -6.570 -7.933 14.304 1.00 96.31 82 TRP A N 1
ATOM 641 C CA . TRP A 1 82 ? -5.486 -8.590 13.577 1.00 96.31 82 TRP A CA 1
ATOM 642 C C . TRP A 1 82 ? -4.392 -9.123 14.506 1.00 96.31 82 TRP A C 1
ATOM 644 O O . TRP A 1 82 ? -3.870 -10.205 14.260 1.00 96.31 82 TRP A O 1
ATOM 654 N N . ARG A 1 83 ? -4.027 -8.394 15.569 1.00 95.44 83 ARG A N 1
ATOM 655 C CA . ARG A 1 83 ? -3.015 -8.861 16.536 1.00 95.44 83 ARG A CA 1
ATOM 656 C C . ARG A 1 83 ? -3.500 -10.102 17.280 1.00 95.44 83 ARG A C 1
ATOM 658 O O . ARG A 1 83 ? -2.735 -11.056 17.379 1.00 95.44 83 ARG A O 1
ATOM 665 N N . GLU A 1 84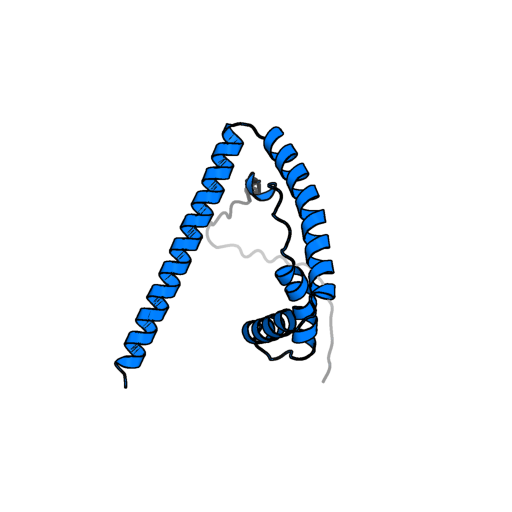 ? -4.764 -10.089 17.697 1.00 95.81 84 GLU A N 1
ATOM 666 C CA . GLU A 1 84 ? -5.458 -11.182 18.397 1.00 95.81 84 GLU A CA 1
ATOM 667 C C . GLU A 1 84 ? -5.745 -12.398 17.496 1.00 95.81 84 GLU A C 1
ATOM 669 O O . GLU A 1 84 ? -5.995 -13.495 17.990 1.00 95.81 84 GLU A O 1
ATOM 674 N N . LEU A 1 85 ? -5.709 -12.229 16.170 1.00 95.00 85 LEU A N 1
ATOM 675 C CA . LEU A 1 85 ? -6.007 -13.298 15.221 1.00 95.00 85 LEU A CA 1
ATOM 676 C C . LEU A 1 85 ? -4.955 -14.427 15.309 1.00 95.00 85 LEU A C 1
ATOM 678 O O . LEU A 1 85 ? -3.754 -14.133 15.299 1.00 95.00 85 LEU A O 1
ATOM 682 N N . PRO A 1 86 ? -5.359 -15.712 15.316 1.00 96.44 86 PRO A N 1
ATOM 683 C CA . PRO A 1 86 ? -4.416 -16.823 15.355 1.00 96.44 86 PRO A CA 1
ATOM 684 C C . PRO A 1 86 ? -3.539 -16.866 14.102 1.00 96.44 86 PRO A C 1
ATOM 686 O O . PRO A 1 86 ? -3.980 -16.551 12.988 1.00 96.44 86 PRO A O 1
ATOM 689 N N . ASP A 1 87 ? -2.302 -17.327 14.273 1.00 95.00 87 ASP A N 1
ATOM 690 C CA . ASP A 1 87 ? -1.306 -17.346 13.201 1.00 95.00 87 ASP A CA 1
ATOM 691 C C . ASP A 1 87 ? -1.728 -18.222 12.020 1.00 95.00 87 ASP A C 1
ATOM 693 O O . ASP A 1 87 ? -1.457 -17.866 10.876 1.00 95.00 87 ASP A O 1
ATOM 697 N N . SER A 1 88 ? -2.504 -19.285 12.255 1.00 95.25 88 SER A N 1
ATOM 698 C CA . SER A 1 88 ? -3.077 -20.112 11.186 1.00 95.25 88 SER A CA 1
ATOM 699 C C . SER A 1 88 ? -3.971 -19.308 10.239 1.00 95.25 88 SER A C 1
ATOM 701 O O . SER A 1 88 ? -3.927 -19.506 9.029 1.00 95.25 88 SER A O 1
ATOM 703 N N . LYS A 1 89 ? -4.757 -18.356 10.760 1.00 93.69 89 LYS A N 1
ATOM 704 C CA . LYS A 1 89 ? -5.592 -17.478 9.926 1.00 93.69 89 LYS A CA 1
ATOM 705 C C . LYS A 1 89 ? -4.751 -16.394 9.261 1.00 93.69 89 LYS A C 1
ATOM 707 O O . LYS A 1 89 ? -4.955 -16.117 8.083 1.00 93.69 89 LYS A O 1
ATOM 712 N N . LYS A 1 90 ? -3.763 -15.827 9.965 1.00 94.50 90 LYS A N 1
ATOM 713 C CA . LYS A 1 90 ? -2.808 -14.870 9.374 1.00 94.50 90 LYS A CA 1
ATOM 714 C C . LYS A 1 90 ? -2.029 -15.493 8.212 1.00 94.50 90 LYS A C 1
ATOM 716 O O . LYS A 1 90 ? -1.782 -14.807 7.221 1.00 94.50 90 LYS A O 1
ATOM 721 N N . LYS A 1 91 ? -1.676 -16.777 8.315 1.00 95.75 91 LYS A N 1
ATOM 722 C CA . LYS A 1 91 ? -0.921 -17.528 7.306 1.00 95.75 91 LYS A CA 1
ATOM 723 C C . LYS A 1 91 ? -1.645 -17.581 5.963 1.00 95.75 91 LYS A C 1
ATOM 725 O O . LYS A 1 91 ? -1.015 -17.309 4.953 1.00 95.75 91 LYS A O 1
ATOM 730 N N . ILE A 1 92 ? -2.968 -17.758 5.954 1.00 95.69 92 ILE A N 1
ATOM 731 C CA . ILE A 1 92 ? -3.786 -17.722 4.725 1.00 95.69 92 ILE A CA 1
ATOM 732 C C . ILE A 1 92 ? -3.567 -16.406 3.959 1.00 95.69 92 ILE A C 1
ATOM 734 O O . ILE A 1 92 ? -3.314 -16.405 2.755 1.00 95.69 92 ILE A O 1
ATOM 738 N N . TYR A 1 93 ? -3.589 -15.269 4.662 1.00 95.75 93 TYR A N 1
ATOM 739 C CA . TYR A 1 93 ? -3.345 -13.962 4.044 1.00 95.75 93 TYR A CA 1
ATOM 740 C C . TYR A 1 93 ? -1.891 -13.777 3.596 1.00 95.75 93 TYR A C 1
ATOM 742 O O . TYR A 1 93 ? -1.639 -13.089 2.606 1.00 95.75 93 TYR A O 1
ATOM 750 N N . GLN A 1 94 ? -0.931 -14.352 4.326 1.00 95.44 94 GLN A N 1
ATOM 751 C CA . GLN A 1 94 ? 0.484 -14.316 3.950 1.00 95.44 94 GLN A CA 1
ATOM 752 C C . GLN A 1 94 ? 0.756 -15.150 2.698 1.00 95.44 94 GLN A C 1
ATOM 754 O O . GLN A 1 94 ? 1.466 -14.681 1.815 1.00 95.44 94 GLN A O 1
ATOM 759 N N . ASP A 1 95 ? 0.171 -16.340 2.595 1.00 95.88 95 ASP A N 1
ATOM 760 C CA . ASP A 1 95 ? 0.328 -17.220 1.440 1.00 95.88 95 ASP A CA 1
ATOM 761 C C . ASP A 1 95 ? -0.327 -16.603 0.199 1.00 95.88 95 ASP A C 1
ATOM 763 O O . ASP A 1 95 ? 0.303 -16.528 -0.856 1.00 95.88 95 ASP A O 1
ATOM 767 N N . ALA A 1 96 ? -1.517 -16.010 0.347 1.00 94.69 96 ALA A N 1
ATOM 768 C CA . ALA A 1 96 ? -2.147 -15.234 -0.720 1.00 94.69 96 ALA A CA 1
ATOM 769 C C . ALA A 1 96 ? -1.287 -14.032 -1.164 1.00 94.69 96 ALA A C 1
ATOM 771 O O . ALA A 1 96 ? -1.200 -13.728 -2.350 1.00 94.69 96 ALA A O 1
ATOM 772 N N . TYR A 1 97 ? -0.628 -13.338 -0.228 1.00 95.50 97 TYR A N 1
ATOM 773 C CA . TYR A 1 97 ? 0.316 -12.267 -0.567 1.00 95.50 97 TYR A CA 1
ATOM 774 C C . TYR A 1 97 ? 1.551 -12.803 -1.303 1.00 95.50 97 TYR A C 1
ATOM 776 O O . TYR A 1 97 ? 1.995 -12.197 -2.274 1.00 95.50 97 TYR A O 1
ATOM 784 N N . ARG A 1 98 ? 2.106 -13.939 -0.865 1.00 95.69 98 ARG A N 1
ATOM 785 C CA . ARG A 1 98 ? 3.272 -14.569 -1.502 1.00 95.69 98 ARG A CA 1
ATOM 786 C C . ARG A 1 98 ? 2.971 -14.985 -2.937 1.00 95.69 98 ARG A C 1
ATOM 788 O O . ARG A 1 98 ? 3.813 -14.744 -3.795 1.00 95.69 98 ARG A O 1
ATOM 795 N N . ALA A 1 99 ? 1.796 -15.557 -3.193 1.00 95.88 99 ALA A N 1
ATOM 796 C CA . ALA A 1 99 ? 1.367 -15.934 -4.536 1.00 95.88 99 ALA A CA 1
ATOM 797 C C . ALA A 1 99 ? 1.285 -14.709 -5.462 1.00 95.88 99 ALA A C 1
ATOM 799 O O . ALA A 1 99 ? 1.937 -14.668 -6.503 1.00 95.88 99 ALA A O 1
ATOM 800 N N . GLU A 1 100 ? 0.581 -13.658 -5.038 1.00 95.38 100 GLU A N 1
ATOM 801 C CA . GLU A 1 100 ? 0.474 -12.416 -5.817 1.00 95.38 100 GLU A CA 1
ATOM 802 C C . GLU A 1 100 ? 1.811 -11.697 -5.990 1.00 95.38 100 GLU A C 1
ATOM 804 O O . GLU A 1 100 ? 2.030 -11.011 -6.985 1.00 95.38 100 GLU A O 1
ATO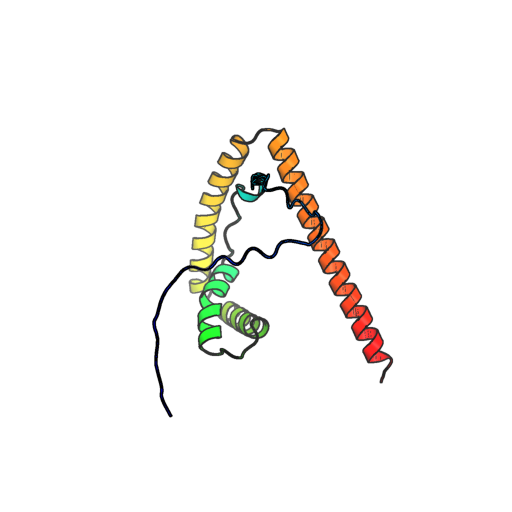M 809 N N . TRP A 1 101 ? 2.728 -11.849 -5.035 1.00 94.88 101 TRP A N 1
ATOM 810 C CA . TRP A 1 101 ? 4.069 -11.293 -5.147 1.00 94.88 101 TRP A CA 1
ATOM 811 C C . TRP A 1 101 ? 4.879 -11.942 -6.271 1.00 94.88 101 TRP A C 1
ATOM 813 O O . TRP A 1 101 ? 5.659 -11.243 -6.917 1.00 94.88 101 TRP A O 1
ATOM 823 N N . GLN A 1 102 ? 4.698 -13.242 -6.531 1.00 96.12 102 GLN A N 1
ATOM 824 C CA . GLN A 1 102 ? 5.351 -13.891 -7.674 1.00 96.12 102 GLN A CA 1
ATOM 825 C C . GLN A 1 102 ? 4.784 -13.370 -8.996 1.00 96.12 102 GLN A C 1
ATOM 827 O O . GLN A 1 102 ? 5.553 -12.942 -9.851 1.00 96.12 102 GLN A O 1
ATOM 832 N N . VAL A 1 103 ? 3.456 -13.266 -9.107 1.00 95.75 103 VAL A N 1
ATOM 833 C CA . VAL A 1 103 ? 2.801 -12.688 -10.293 1.00 95.75 103 VAL A CA 1
ATOM 834 C C . VAL A 1 103 ? 3.290 -11.258 -10.544 1.00 95.75 103 VAL A C 1
ATOM 836 O O . VAL A 1 103 ? 3.720 -10.922 -11.644 1.00 95.75 103 VAL A O 1
ATOM 839 N N . TYR A 1 104 ? 3.334 -10.431 -9.497 1.00 95.19 104 TYR A N 1
ATOM 840 C CA . TYR A 1 104 ? 3.831 -9.059 -9.591 1.00 95.19 104 TYR A CA 1
ATOM 841 C C . TYR A 1 104 ? 5.290 -8.981 -10.063 1.00 95.19 104 TYR A C 1
ATOM 843 O O . TYR A 1 104 ? 5.642 -8.076 -10.820 1.00 95.19 104 TYR A O 1
ATOM 851 N N . LYS A 1 105 ? 6.157 -9.906 -9.626 1.00 95.19 105 LYS A N 1
ATOM 852 C CA . LYS A 1 105 ? 7.557 -9.963 -10.078 1.00 95.19 105 LYS A CA 1
ATOM 853 C C . LYS A 1 105 ? 7.661 -10.231 -11.578 1.00 95.19 105 LYS A C 1
ATOM 855 O O . LYS A 1 105 ? 8.468 -9.596 -12.252 1.00 95.19 105 LYS A O 1
ATOM 860 N N . GLU A 1 106 ? 6.849 -11.140 -12.094 1.00 95.38 106 GLU A N 1
ATOM 861 C CA . GLU A 1 106 ? 6.818 -11.452 -13.523 1.00 95.38 106 GLU A CA 1
ATOM 862 C C . GLU A 1 106 ? 6.236 -10.293 -14.337 1.00 95.38 106 GLU A C 1
ATOM 864 O O . GLU A 1 106 ? 6.766 -9.932 -15.387 1.00 95.38 106 GLU A O 1
ATOM 869 N N . GLU A 1 107 ? 5.160 -9.669 -13.854 1.00 94.31 107 GLU A N 1
ATOM 870 C CA . GLU A 1 107 ? 4.555 -8.492 -14.485 1.00 94.31 107 GLU A CA 1
ATOM 871 C C . GLU A 1 107 ? 5.524 -7.312 -14.547 1.00 94.31 107 GLU A C 1
ATOM 873 O O . GLU A 1 107 ? 5.657 -6.683 -15.595 1.00 94.31 107 GLU A O 1
ATOM 878 N N . ILE A 1 108 ? 6.234 -7.015 -13.452 1.00 92.75 108 ILE A N 1
ATOM 879 C CA . ILE A 1 108 ? 7.175 -5.894 -13.430 1.00 92.75 108 ILE A CA 1
ATOM 880 C C . ILE A 1 108 ? 8.429 -6.173 -14.264 1.00 92.75 108 ILE A C 1
ATOM 882 O O . ILE A 1 108 ? 8.969 -5.227 -14.833 1.00 92.75 108 ILE A O 1
ATOM 886 N N . SER A 1 109 ? 8.891 -7.428 -14.360 1.00 92.94 109 SER A N 1
ATOM 887 C CA . SER A 1 109 ? 10.007 -7.790 -15.251 1.00 92.94 109 SER A CA 1
ATOM 888 C C . SER A 1 109 ? 9.624 -7.538 -16.703 1.00 92.94 109 SER A C 1
ATOM 890 O O . SER A 1 109 ? 10.262 -6.728 -17.372 1.00 92.94 109 SER A O 1
ATOM 892 N N . ARG A 1 110 ? 8.495 -8.113 -17.139 1.00 93.12 110 ARG A N 1
ATOM 893 C CA . ARG A 1 110 ? 7.968 -7.925 -18.497 1.00 93.12 110 ARG A CA 1
ATOM 894 C C . ARG A 1 110 ? 7.715 -6.456 -18.814 1.00 93.12 110 ARG A C 1
ATOM 896 O O . ARG A 1 110 ? 8.062 -5.988 -19.891 1.00 93.12 110 ARG A O 1
ATOM 903 N N . PHE A 1 111 ? 7.151 -5.710 -17.865 1.00 91.94 111 PHE A N 1
ATOM 904 C CA . PHE A 1 111 ? 6.927 -4.279 -18.036 1.00 91.94 111 PHE A CA 1
ATOM 905 C C . PHE A 1 111 ? 8.242 -3.521 -18.239 1.00 91.94 111 PHE A C 1
ATOM 907 O O . PHE A 1 111 ? 8.322 -2.684 -19.126 1.00 91.94 111 PHE A O 1
ATOM 914 N N . LYS A 1 112 ? 9.288 -3.820 -17.459 1.00 88.81 112 LYS A N 1
ATOM 915 C CA . LYS A 1 112 ? 10.596 -3.162 -17.594 1.00 88.81 112 LYS A CA 1
ATOM 916 C C . LYS A 1 112 ? 11.305 -3.505 -18.901 1.00 88.81 112 LYS A C 1
ATOM 918 O O . LYS A 1 112 ? 11.911 -2.615 -19.482 1.00 88.81 112 LYS A O 1
ATOM 923 N N . GLU A 1 113 ? 11.217 -4.751 -19.357 1.00 91.00 113 GLU A N 1
ATOM 924 C CA . GLU A 1 113 ? 11.790 -5.198 -20.636 1.00 91.00 113 GLU A CA 1
ATOM 925 C C . GLU A 1 113 ? 11.157 -4.483 -21.839 1.00 91.00 113 GLU A C 1
ATOM 927 O O . GLU A 1 113 ? 11.824 -4.240 -22.840 1.00 91.00 113 GLU A O 1
ATOM 932 N N . GLN A 1 114 ? 9.882 -4.100 -21.733 1.00 89.75 114 GLN A N 1
ATOM 933 C CA . GLN A 1 114 ? 9.162 -3.360 -22.774 1.00 89.75 114 GLN A CA 1
ATOM 934 C C . GLN A 1 114 ? 9.488 -1.859 -22.809 1.00 89.75 114 GLN A C 1
ATOM 936 O O . GLN A 1 114 ? 9.107 -1.182 -23.766 1.00 89.75 114 GLN A O 1
ATOM 941 N N . LEU A 1 115 ? 10.145 -1.312 -21.781 1.00 89.75 115 LEU A N 1
ATOM 942 C CA . LEU A 1 115 ? 10.410 0.122 -21.694 1.00 89.75 115 LEU A CA 1
ATOM 943 C C . LEU A 1 115 ? 11.740 0.504 -22.335 1.00 89.75 115 LEU A C 1
ATOM 945 O O . LEU A 1 115 ? 12.771 -0.137 -22.141 1.00 89.75 115 LEU A O 1
ATOM 949 N N . THR A 1 116 ? 11.739 1.643 -23.024 1.00 89.25 116 THR A N 1
ATOM 950 C CA . THR A 1 116 ? 12.979 2.263 -23.492 1.00 89.25 116 THR A CA 1
ATOM 951 C C . THR A 1 116 ? 13.740 2.915 -22.329 1.00 89.25 116 THR A C 1
ATOM 953 O O . THR A 1 116 ? 13.125 3.356 -21.350 1.00 89.25 116 THR A O 1
ATOM 956 N N . PRO A 1 117 ? 15.073 3.081 -22.426 1.00 90.56 117 PRO A N 1
ATOM 957 C CA . PRO A 1 117 ? 15.857 3.754 -21.386 1.00 90.56 117 PRO A CA 1
ATOM 958 C C . PRO A 1 117 ? 15.340 5.159 -21.037 1.00 90.56 117 PRO A C 1
ATOM 960 O O . PRO A 1 117 ? 15.342 5.557 -19.873 1.00 90.56 117 PRO A O 1
ATOM 963 N N . SER A 1 118 ? 14.828 5.904 -22.025 1.00 89.38 118 SER A N 1
ATOM 964 C CA . SER A 1 118 ? 14.234 7.227 -21.798 1.00 89.38 118 SER A CA 1
ATOM 965 C C . SER A 1 118 ? 12.929 7.162 -20.997 1.00 89.38 118 SER A C 1
ATOM 967 O O . SER 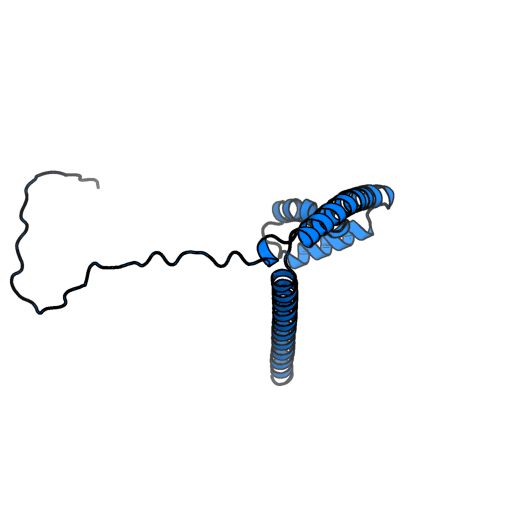A 1 118 ? 12.702 8.004 -20.126 1.00 89.38 118 SER A O 1
ATOM 969 N N . GLN A 1 119 ? 12.093 6.145 -21.228 1.00 89.81 119 GLN A N 1
ATOM 970 C CA . GLN A 1 119 ? 10.878 5.910 -20.448 1.00 89.81 119 GLN A CA 1
ATOM 971 C C . GLN A 1 119 ? 11.197 5.485 -19.013 1.00 89.81 119 GLN A C 1
ATOM 973 O O . GLN A 1 119 ? 10.524 5.947 -18.092 1.00 89.81 119 GLN A O 1
ATOM 978 N N . ILE A 1 120 ? 12.234 4.663 -18.811 1.00 88.88 120 ILE A N 1
ATOM 979 C CA . ILE A 1 120 ? 12.704 4.260 -17.477 1.00 88.88 120 ILE A CA 1
ATOM 980 C C . ILE A 1 120 ? 13.156 5.492 -16.686 1.00 88.88 120 ILE A C 1
ATOM 982 O O . ILE A 1 120 ? 12.639 5.733 -15.596 1.00 88.88 120 ILE A O 1
ATOM 986 N N . MET A 1 121 ? 14.027 6.330 -17.259 1.00 89.44 121 MET A N 1
ATOM 987 C CA . MET A 1 121 ? 14.470 7.570 -16.605 1.00 89.44 121 MET A CA 1
ATOM 988 C C . MET A 1 121 ? 13.298 8.509 -16.295 1.00 89.44 121 MET A C 1
ATOM 990 O O . MET A 1 121 ? 13.227 9.094 -15.211 1.00 89.44 121 MET A O 1
ATOM 994 N N . SER A 1 122 ? 12.345 8.647 -17.225 1.00 89.31 122 SER A N 1
ATOM 995 C CA . SER A 1 122 ? 11.151 9.462 -16.990 1.00 89.31 122 SER A CA 1
ATOM 996 C C . SER A 1 122 ? 10.291 8.902 -15.855 1.00 89.31 122 SER A C 1
ATOM 998 O O . SER A 1 122 ? 9.777 9.678 -15.052 1.00 89.31 122 SER A O 1
ATOM 1000 N N . LEU A 1 123 ? 10.125 7.579 -15.777 1.00 89.62 123 LEU A N 1
ATOM 1001 C CA . LEU A 1 123 ? 9.368 6.904 -14.724 1.00 89.62 123 LEU A CA 1
ATOM 1002 C C . LEU A 1 123 ? 10.031 7.104 -13.357 1.00 89.62 123 LEU A C 1
ATOM 1004 O O . LEU A 1 123 ? 9.357 7.464 -12.392 1.00 89.62 123 LEU A O 1
ATOM 1008 N N . GLU A 1 124 ? 11.345 6.907 -13.274 1.00 90.56 124 GLU A N 1
ATOM 1009 C CA . GLU A 1 124 ? 12.125 7.104 -12.051 1.00 90.56 124 GLU A CA 1
ATOM 1010 C C . GLU A 1 124 ? 12.030 8.546 -11.553 1.00 90.56 124 GLU A C 1
ATOM 1012 O O . GLU A 1 124 ? 11.729 8.773 -10.377 1.00 90.56 124 GLU A O 1
ATOM 1017 N N . LYS A 1 125 ? 12.175 9.524 -12.456 1.00 92.94 125 LYS A N 1
ATOM 1018 C CA . LYS A 1 125 ? 11.977 10.941 -12.138 1.00 92.94 125 LYS A CA 1
ATOM 1019 C C . LYS A 1 125 ? 10.569 11.211 -11.607 1.00 92.94 125 LYS A C 1
ATOM 1021 O O . LYS A 1 125 ? 10.420 11.828 -10.555 1.00 92.94 125 LYS A O 1
ATOM 1026 N N . GLU A 1 126 ? 9.532 10.696 -12.270 1.00 92.12 126 GLU A N 1
ATOM 1027 C CA . GLU A 1 126 ? 8.141 10.896 -11.842 1.00 92.12 126 GLU A CA 1
ATOM 1028 C C . GLU A 1 126 ? 7.865 10.278 -10.455 1.00 92.12 126 GLU A C 1
ATOM 1030 O O . GLU A 1 126 ? 7.138 10.854 -9.636 1.00 92.12 126 GLU A O 1
ATOM 1035 N N . ILE A 1 127 ? 8.452 9.110 -10.165 1.00 91.56 127 ILE A N 1
ATOM 1036 C CA . ILE A 1 127 ? 8.373 8.446 -8.855 1.00 91.56 127 ILE A CA 1
ATOM 1037 C C . ILE A 1 127 ? 9.066 9.295 -7.780 1.00 91.56 127 ILE A C 1
ATOM 1039 O O . ILE A 1 127 ? 8.484 9.521 -6.711 1.00 91.56 127 ILE A O 1
ATOM 1043 N N . MET A 1 128 ? 10.275 9.784 -8.065 1.00 93.31 128 MET A N 1
ATOM 1044 C CA . MET A 1 128 ? 11.063 10.629 -7.165 1.00 93.31 128 MET A CA 1
ATOM 1045 C C . MET A 1 128 ? 10.342 11.942 -6.852 1.00 93.31 128 MET A C 1
ATOM 1047 O O . MET A 1 128 ? 10.146 12.274 -5.680 1.00 93.31 128 MET A O 1
ATOM 1051 N N . ASP A 1 129 ? 9.838 12.635 -7.872 1.00 94.00 129 ASP A N 1
ATOM 1052 C CA . ASP A 1 129 ? 9.097 13.887 -7.718 1.00 94.00 129 ASP A CA 1
ATOM 1053 C C . ASP A 1 129 ? 7.831 13.686 -6.871 1.00 94.00 129 ASP A C 1
ATOM 1055 O O . ASP A 1 129 ? 7.543 14.463 -5.951 1.00 94.00 129 ASP A O 1
ATOM 1059 N N . LYS A 1 130 ? 7.088 12.591 -7.097 1.00 91.81 130 LYS A N 1
ATOM 1060 C CA . LYS A 1 130 ? 5.917 12.240 -6.273 1.00 91.81 130 LYS A CA 1
ATOM 1061 C C . LYS A 1 130 ? 6.300 11.939 -4.825 1.00 91.81 130 LYS A C 1
ATOM 1063 O O . LYS A 1 130 ? 5.557 12.327 -3.916 1.00 91.81 130 LYS A O 1
ATOM 1068 N N . HIS A 1 131 ? 7.430 11.277 -4.580 1.00 93.19 131 HIS A N 1
ATOM 1069 C CA . HIS A 1 131 ? 7.929 11.023 -3.228 1.00 93.19 131 HIS A CA 1
ATOM 1070 C C . HIS A 1 131 ? 8.310 12.326 -2.511 1.00 93.19 131 HIS A C 1
ATOM 1072 O O . HIS A 1 131 ? 7.823 12.580 -1.405 1.00 93.19 131 HIS A O 1
ATOM 1078 N N . LEU A 1 132 ? 9.108 13.183 -3.155 1.00 96.12 132 LEU A N 1
ATOM 1079 C CA . LEU A 1 132 ? 9.522 14.480 -2.615 1.00 96.12 132 LEU A CA 1
ATOM 1080 C C . LEU A 1 132 ? 8.312 15.370 -2.314 1.00 96.12 132 LEU A C 1
ATOM 1082 O O . LEU A 1 132 ? 8.209 15.926 -1.217 1.00 96.12 132 LEU A O 1
ATOM 1086 N N . LYS A 1 133 ? 7.333 15.421 -3.226 1.00 95.75 133 LYS A N 1
ATOM 1087 C CA . LYS A 1 133 ? 6.077 16.154 -3.024 1.00 95.75 133 LYS A CA 1
ATOM 1088 C C . LYS A 1 133 ? 5.299 15.630 -1.816 1.00 95.75 133 LYS A C 1
ATOM 1090 O O . LYS A 1 133 ? 4.848 16.423 -0.990 1.00 95.75 133 LYS A O 1
ATOM 1095 N N . ARG A 1 134 ? 5.161 14.305 -1.662 1.00 94.62 134 ARG A N 1
ATOM 1096 C CA . ARG A 1 134 ? 4.521 13.693 -0.479 1.00 94.62 134 ARG A CA 1
ATOM 1097 C C . ARG A 1 134 ? 5.263 14.052 0.810 1.00 94.62 134 ARG A C 1
ATOM 1099 O O . ARG A 1 134 ? 4.617 14.469 1.768 1.00 94.62 134 ARG A O 1
ATOM 1106 N N . LYS A 1 135 ? 6.597 13.966 0.821 1.00 95.81 135 LYS A N 1
ATOM 1107 C CA . LYS A 1 135 ? 7.437 14.323 1.977 1.00 95.81 135 LYS A CA 1
ATOM 1108 C C . LYS A 1 135 ? 7.269 15.796 2.368 1.00 95.81 135 LYS A C 1
ATOM 1110 O O . LYS A 1 135 ? 7.069 16.095 3.544 1.00 95.81 135 LYS A O 1
ATOM 1115 N N . ALA A 1 136 ? 7.268 16.707 1.394 1.00 96.81 136 ALA A N 1
ATOM 1116 C CA . ALA A 1 136 ? 7.044 18.135 1.620 1.00 96.81 136 ALA A CA 1
ATOM 1117 C C . ALA A 1 136 ? 5.640 18.425 2.181 1.00 96.81 136 ALA A C 1
ATOM 1119 O O . ALA A 1 136 ? 5.502 19.188 3.140 1.00 96.81 136 ALA A O 1
ATOM 1120 N N . MET A 1 137 ? 4.600 17.774 1.643 1.00 95.38 137 MET A N 1
ATOM 1121 C CA . MET A 1 137 ? 3.229 17.901 2.153 1.00 95.38 137 MET A CA 1
ATOM 1122 C C . MET A 1 137 ? 3.102 17.405 3.597 1.00 95.38 137 MET A C 1
ATOM 1124 O O . MET A 1 137 ? 2.484 18.084 4.418 1.00 95.38 137 MET A O 1
ATOM 1128 N N . THR A 1 138 ? 3.703 16.259 3.933 1.00 94.31 138 THR A N 1
ATOM 1129 C CA . THR A 1 138 ? 3.720 15.742 5.310 1.00 94.31 138 THR A CA 1
ATOM 1130 C C . THR A 1 138 ? 4.451 16.700 6.248 1.00 94.31 138 THR A C 1
ATOM 1132 O O . THR A 1 138 ? 3.901 17.057 7.285 1.00 94.31 138 THR A O 1
ATOM 1135 N N . LYS A 1 139 ? 5.628 17.212 5.856 1.00 95.62 139 LYS A N 1
ATOM 1136 C CA . LYS A 1 139 ? 6.382 18.204 6.644 1.00 95.62 139 LYS A CA 1
ATOM 1137 C C . LYS A 1 139 ? 5.564 19.471 6.914 1.00 95.62 139 LYS A C 1
ATOM 1139 O O . LYS A 1 139 ? 5.567 19.974 8.032 1.00 95.62 139 LYS A O 1
ATOM 1144 N N . LYS A 1 140 ? 4.822 19.967 5.916 1.00 95.88 140 LYS A N 1
ATOM 1145 C CA . LYS A 1 140 ? 3.929 21.127 6.073 1.00 95.88 140 LYS A CA 1
ATOM 1146 C C . LYS A 1 140 ? 2.777 20.846 7.045 1.00 95.88 140 LYS A C 1
ATOM 1148 O O . LYS A 1 140 ? 2.430 21.723 7.828 1.00 95.88 140 LYS A O 1
ATOM 1153 N N . LYS A 1 141 ? 2.193 19.640 7.014 1.00 93.69 141 LYS A N 1
ATOM 1154 C CA . LYS A 1 141 ? 1.136 19.231 7.958 1.00 93.69 141 LYS A CA 1
ATOM 1155 C C . LYS A 1 141 ? 1.648 19.144 9.396 1.00 93.69 141 LYS A C 1
ATOM 1157 O O . LYS A 1 141 ? 0.947 19.605 10.287 1.00 93.69 141 LYS A O 1
ATOM 1162 N N . VAL A 1 142 ? 2.851 18.600 9.599 1.00 94.50 142 VAL A N 1
ATOM 1163 C CA . VAL A 1 142 ? 3.489 18.514 10.924 1.00 94.50 142 VAL A CA 1
ATOM 1164 C C . VAL A 1 142 ? 3.747 19.911 11.483 1.00 94.50 142 VAL A C 1
ATOM 1166 O O . VAL A 1 142 ? 3.211 20.226 12.536 1.00 94.50 142 VAL A O 1
ATOM 1169 N N . ARG A 1 143 ? 4.416 20.787 10.718 1.00 94.12 143 ARG A N 1
ATOM 1170 C CA . ARG A 1 143 ? 4.656 22.186 11.121 1.00 94.12 143 ARG A CA 1
ATOM 1171 C C . ARG A 1 143 ? 3.366 22.918 11.499 1.00 94.12 143 ARG A C 1
ATOM 1173 O O . ARG A 1 143 ? 3.288 23.546 12.540 1.00 94.12 143 ARG A O 1
ATOM 1180 N N . LYS A 1 144 ? 2.310 22.772 10.688 1.00 94.69 144 LYS A N 1
ATOM 1181 C CA . LYS A 1 144 ? 1.006 23.383 10.984 1.00 94.69 144 LYS A CA 1
ATOM 1182 C C . LYS A 1 144 ? 0.377 22.831 12.273 1.00 94.69 144 LYS A C 1
ATOM 1184 O O . LYS A 1 144 ? -0.281 23.579 12.985 1.00 94.69 144 LYS A O 1
ATOM 1189 N N . ALA A 1 145 ? 0.535 21.538 12.556 1.00 93.31 145 ALA A N 1
ATOM 1190 C CA . ALA A 1 145 ? 0.040 20.939 13.793 1.00 93.31 145 ALA A CA 1
ATOM 1191 C C . ALA A 1 145 ? 0.820 21.439 15.022 1.00 93.31 145 ALA A C 1
ATOM 1193 O O . ALA A 1 145 ? 0.200 21.717 16.046 1.00 93.31 145 ALA A O 1
ATOM 1194 N N . GLU A 1 146 ? 2.140 21.609 14.899 1.00 92.50 146 GLU A N 1
ATOM 1195 C CA . GLU A 1 146 ? 3.008 22.200 15.930 1.00 92.50 146 GLU A CA 1
ATOM 1196 C C . GLU A 1 146 ? 2.622 23.663 16.208 1.00 92.50 146 GLU A C 1
ATOM 1198 O O . GLU A 1 146 ? 2.378 24.020 17.360 1.00 92.50 146 GLU A O 1
ATOM 1203 N N . ASP A 1 147 ? 2.436 24.476 15.162 1.00 92.12 147 ASP A N 1
ATOM 1204 C CA . ASP A 1 147 ? 1.996 25.874 15.285 1.00 92.12 147 ASP A CA 1
ATOM 1205 C C . ASP A 1 147 ? 0.604 25.995 15.934 1.00 92.12 147 ASP A C 1
ATOM 1207 O O . ASP A 1 147 ? 0.364 26.881 16.758 1.00 92.12 147 ASP A O 1
ATOM 1211 N N . CYS A 1 148 ? -0.340 25.114 15.571 1.00 86.50 148 CYS A N 1
ATOM 1212 C CA . CYS A 1 148 ? -1.668 25.071 16.189 1.00 86.50 148 CYS A CA 1
ATOM 1213 C C . CYS A 1 148 ? -1.591 24.701 17.676 1.00 86.50 148 CYS A C 1
ATOM 1215 O O . CYS A 1 148 ? -2.290 25.312 18.482 1.00 86.50 148 CYS A O 1
ATOM 1217 N N . LYS A 1 149 ? -0.737 23.738 18.043 1.00 86.06 149 LYS A N 1
ATOM 1218 C CA . LYS A 1 149 ? -0.560 23.311 19.435 1.00 86.06 149 LYS A CA 1
ATOM 1219 C C . LYS A 1 149 ? 0.080 24.412 20.290 1.00 86.06 149 LYS A C 1
ATOM 1221 O O . LYS A 1 149 ? -0.445 24.719 21.354 1.00 86.06 149 LYS A O 1
ATOM 1226 N N . GLY A 1 150 ? 1.116 25.081 19.780 1.00 82.56 150 GLY A N 1
ATOM 1227 C CA . GLY A 1 150 ? 1.779 26.181 20.488 1.00 82.56 150 GLY A CA 1
ATOM 1228 C C . GLY A 1 150 ? 0.903 27.426 20.688 1.00 82.56 150 GLY A C 1
ATOM 1229 O O . GLY A 1 150 ? 1.167 28.216 21.589 1.00 82.56 150 GLY A O 1
ATOM 1230 N N . LYS A 1 151 ? -0.149 27.621 19.878 1.00 78.69 151 LYS A N 1
ATOM 1231 C CA . LYS A 1 151 ? -1.167 28.663 20.121 1.00 78.69 151 LYS A CA 1
ATOM 1232 C C . LYS A 1 151 ? -2.152 28.275 21.223 1.00 78.69 151 LYS A C 1
ATOM 1234 O O . LYS A 1 151 ? -2.502 29.130 22.021 1.00 78.69 151 LYS A O 1
ATOM 1239 N N . LEU A 1 152 ? -2.564 27.007 21.282 1.00 76.69 152 LEU A N 1
ATOM 1240 C CA . LEU A 1 152 ? -3.422 26.487 22.354 1.00 76.69 152 LEU A CA 1
ATOM 1241 C C . LEU A 1 152 ? -2.728 26.559 23.723 1.00 76.69 152 LEU A C 1
ATOM 1243 O O . LEU A 1 152 ? -3.359 26.971 24.685 1.00 76.69 152 LEU A O 1
ATOM 1247 N N . GLU A 1 153 ? -1.431 26.240 23.796 1.00 73.38 153 GLU A N 1
ATOM 1248 C CA . GLU A 1 153 ? -0.642 26.313 25.041 1.00 73.38 153 GLU A CA 1
ATOM 1249 C C . GLU A 1 153 ? -0.370 27.749 25.530 1.00 73.38 153 GLU A C 1
ATOM 1251 O O . GLU A 1 153 ? -0.054 27.930 26.696 1.00 73.38 153 GLU A O 1
ATOM 1256 N N . LYS A 1 154 ? -0.494 28.771 24.669 1.00 74.19 154 LYS A N 1
ATOM 1257 C CA . LYS A 1 154 ? -0.322 30.195 25.034 1.00 74.19 154 LYS A CA 1
ATOM 1258 C C . LYS A 1 154 ? -1.639 30.925 25.325 1.00 74.19 154 LYS A C 1
ATOM 1260 O O . LYS A 1 154 ? -1.614 32.113 25.631 1.00 74.19 154 LYS A O 1
ATOM 1265 N N . SER A 1 155 ? -2.777 30.253 25.151 1.00 67.88 155 SER A N 1
ATOM 1266 C CA . SER A 1 155 ? -4.119 30.784 25.435 1.00 67.88 155 SER A CA 1
ATOM 1267 C C . SER A 1 155 ? -4.743 30.191 26.705 1.00 67.88 155 SER A C 1
ATOM 1269 O O . SER A 1 155 ? -5.915 30.451 26.968 1.00 67.88 1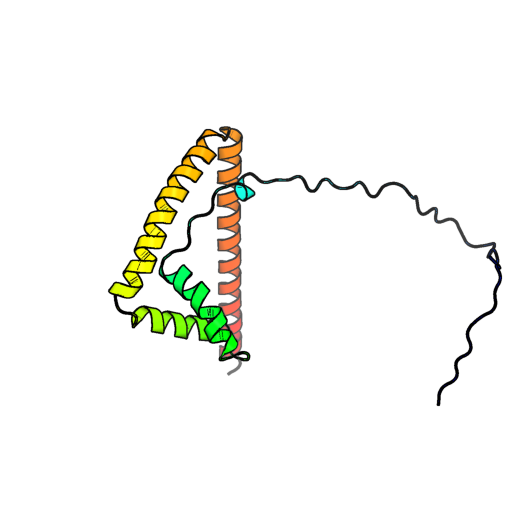55 SER A O 1
ATOM 1271 N N . VAL A 1 156 ? -3.971 29.410 27.466 1.00 60.44 156 VAL A N 1
ATOM 1272 C CA . VAL A 1 156 ? -4.270 28.925 28.823 1.00 60.44 156 VAL A CA 1
ATOM 1273 C C . VAL A 1 156 ? -3.352 29.662 29.785 1.00 60.44 156 VAL A C 1
ATOM 1275 O O . VAL A 1 156 ? -3.850 30.076 30.850 1.00 60.44 156 VAL A O 1
#

pLDDT: mean 81.39, std 20.25, range [32.59, 96.81]

InterPro domains:
  IPR009071 High mobility group box domain [PF00505] (44-112)
  IPR009071 High mobility group box domain [PS50118] (44-112)
  IPR009071 High mobility group box domain [SM00398] (43-113)
  IPR036910 High mobility group box domain superfamily [G3DSA:1.10.30.10] (37-144)
  IPR036910 High mobility group box domain superfamily [SSF47095] (42-130)
  IPR051762 Upstream Binding Factor 1 [PTHR46318] (42-126)